Protein AF-A0A538UAZ1-F1 (afdb_monomer)

Radius of gyration: 23.0 Å; Cα contacts (8 Å, |Δi|>4): 97; chains: 1; bounding box: 41×37×75 Å

Foldseek 3Di:
DDDDDDDDDDDDPDPCCVPVVVVVVVVVVVVVVVVCPLVDDDDQCLLQLQLQLLCCVPVVDNLGCPVVPRVVSVVSNVVLVVQVFDFDDCPDPCNVVNVSNVRSCCRPPVRPRDPPD

Sequence (117 aa):
MDSVPHARPGPPPARWLTTLLPAVLLVAFWALMVAGIREKSLTYDEGIHLTGGVAYWTLDDYRINPENGNLPQRVMALPALLSGCRFPATDQPAWYRSNGWVLSDQFLYDLGNDFDA

Structure (mmCIF, N/CA/C/O backbone):
data_AF-A0A538UAZ1-F1
#
_entry.id   AF-A0A538UAZ1-F1
#
loop_
_atom_site.group_PDB
_atom_site.id
_atom_site.type_symbol
_atom_site.label_atom_id
_atom_site.label_alt_id
_atom_site.label_comp_id
_atom_site.label_asym_id
_atom_site.label_entity_id
_atom_site.label_seq_id
_atom_site.pdbx_PDB_ins_code
_atom_site.Cartn_x
_atom_site.Cartn_y
_atom_site.Cartn_z
_atom_site.occupancy
_atom_site.B_iso_or_equiv
_atom_site.auth_seq_id
_atom_site.auth_comp_id
_atom_site.auth_asym_id
_atom_site.auth_atom_id
_atom_site.pdbx_PDB_model_num
ATOM 1 N N . MET A 1 1 ? -6.082 27.109 58.914 1.00 60.09 1 MET A N 1
ATOM 2 C CA . MET A 1 1 ? -5.827 26.580 57.557 1.00 60.09 1 MET A CA 1
ATOM 3 C C . MET A 1 1 ? -6.989 25.662 57.252 1.00 60.09 1 MET A C 1
ATOM 5 O O . MET A 1 1 ? -6.971 24.511 57.669 1.00 60.09 1 MET A O 1
ATOM 9 N N . ASP A 1 2 ? -8.037 26.221 56.657 1.00 61.03 2 ASP A N 1
ATOM 10 C CA . ASP A 1 2 ? -9.263 25.484 56.362 1.00 61.03 2 ASP A CA 1
ATOM 11 C C . ASP A 1 2 ? -9.017 24.552 55.176 1.00 61.03 2 ASP A C 1
ATOM 13 O O . ASP A 1 2 ? -8.386 24.924 54.185 1.00 61.03 2 ASP A O 1
ATOM 17 N N . SER A 1 3 ? -9.460 23.307 55.312 1.00 71.00 3 SER A N 1
ATOM 18 C CA . SER A 1 3 ? -9.328 22.287 54.281 1.00 71.00 3 SER A CA 1
ATOM 19 C C . SER A 1 3 ? -10.280 22.617 53.131 1.00 71.00 3 SER A C 1
ATOM 21 O O . SER A 1 3 ? -11.487 22.754 53.324 1.00 71.00 3 SER A O 1
ATOM 23 N N . VAL A 1 4 ? -9.735 22.769 51.922 1.00 73.94 4 VAL A N 1
ATOM 24 C CA . VAL A 1 4 ? -10.539 22.980 50.713 1.00 73.94 4 VAL A CA 1
ATOM 25 C C . VAL A 1 4 ? -11.366 21.711 50.463 1.00 73.94 4 VAL A C 1
ATOM 27 O O . VAL A 1 4 ? -10.787 20.624 50.390 1.00 73.94 4 VAL A O 1
ATOM 30 N N . PRO A 1 5 ? -12.701 21.798 50.325 1.00 74.75 5 PRO A N 1
ATOM 31 C CA . PRO A 1 5 ? -13.511 20.630 50.023 1.00 74.75 5 PRO A CA 1
ATOM 32 C C . PRO A 1 5 ? -13.175 20.118 48.620 1.00 74.75 5 PRO A C 1
ATOM 34 O O . PRO A 1 5 ? -13.421 20.793 47.621 1.00 74.75 5 PRO A O 1
ATOM 37 N N . HIS A 1 6 ? -12.641 18.902 48.530 1.00 78.75 6 HIS A N 1
ATOM 38 C CA . HIS A 1 6 ? -12.547 18.198 47.258 1.00 78.75 6 HIS A CA 1
ATOM 39 C C . HIS A 1 6 ? -13.919 17.618 46.910 1.00 78.75 6 HIS A C 1
ATOM 41 O O . HIS A 1 6 ? -14.465 16.790 47.646 1.00 78.75 6 HIS A O 1
ATOM 47 N N . ALA A 1 7 ? -14.487 18.060 45.788 1.00 81.69 7 ALA A N 1
ATOM 48 C CA . ALA A 1 7 ? -15.695 17.462 45.241 1.00 81.69 7 ALA A CA 1
ATOM 49 C C . ALA A 1 7 ? -15.448 15.971 44.969 1.00 81.69 7 ALA A C 1
ATOM 51 O O . ALA A 1 7 ? -14.439 15.594 44.368 1.00 81.69 7 ALA A O 1
ATOM 52 N N . ARG A 1 8 ? -16.367 15.113 45.424 1.00 79.25 8 ARG A N 1
ATOM 53 C CA . ARG A 1 8 ? -16.300 13.680 45.122 1.00 79.25 8 ARG A CA 1
ATOM 54 C C . ARG A 1 8 ? -16.544 13.485 43.623 1.00 79.25 8 ARG A C 1
ATOM 56 O O . ARG A 1 8 ? -17.469 14.108 43.097 1.00 79.25 8 ARG A O 1
ATOM 63 N N . PRO A 1 9 ? -15.761 12.637 42.935 1.00 80.19 9 PRO A N 1
ATOM 64 C CA . PRO A 1 9 ? -16.046 12.309 41.547 1.00 80.19 9 PRO A CA 1
ATOM 65 C C . PRO A 1 9 ? -17.458 11.719 41.438 1.00 80.19 9 PRO A C 1
ATOM 67 O O . PRO A 1 9 ? -17.889 10.948 42.301 1.00 80.19 9 PRO A O 1
ATOM 70 N N . GLY A 1 10 ? -18.188 12.122 40.395 1.00 82.38 10 GLY A N 1
ATOM 71 C CA . GLY A 1 10 ? -19.503 11.566 40.088 1.00 82.38 10 GLY A CA 1
ATOM 72 C C . GLY A 1 10 ? -19.431 10.059 39.799 1.00 82.38 10 GLY A C 1
ATOM 73 O O . GLY A 1 10 ? -18.343 9.526 39.559 1.00 82.38 10 GLY A O 1
ATOM 74 N N . PRO A 1 11 ? -20.573 9.351 39.824 1.00 80.31 11 PRO A N 1
ATOM 75 C CA . PRO A 1 11 ? -20.603 7.933 39.491 1.00 80.31 11 PRO A CA 1
ATOM 76 C C . PRO A 1 11 ? -20.061 7.711 38.069 1.00 80.31 11 PRO A C 1
ATOM 78 O O . PRO A 1 11 ? -20.323 8.530 37.182 1.00 80.31 11 PRO A O 1
ATOM 81 N N . PRO A 1 12 ? -19.309 6.621 37.830 1.00 76.81 12 PRO A N 1
ATOM 82 C CA . PRO A 1 12 ? -18.800 6.329 36.501 1.00 76.81 12 PRO A CA 1
ATOM 83 C C . PRO A 1 12 ? -19.970 6.152 35.521 1.00 76.81 12 PRO A C 1
ATOM 85 O O . PRO A 1 12 ? -21.019 5.622 35.908 1.00 76.81 12 PRO A O 1
ATOM 88 N N . PRO A 1 13 ? -19.815 6.574 34.253 1.00 76.44 13 PRO A N 1
ATOM 89 C CA . PRO A 1 13 ? -20.829 6.344 33.235 1.00 76.44 13 PRO A CA 1
ATOM 90 C C . PRO A 1 13 ? -21.152 4.850 33.123 1.00 76.44 13 PRO A C 1
ATOM 92 O O . PRO A 1 13 ? -20.312 3.985 33.389 1.00 76.44 13 PRO A O 1
ATOM 95 N N .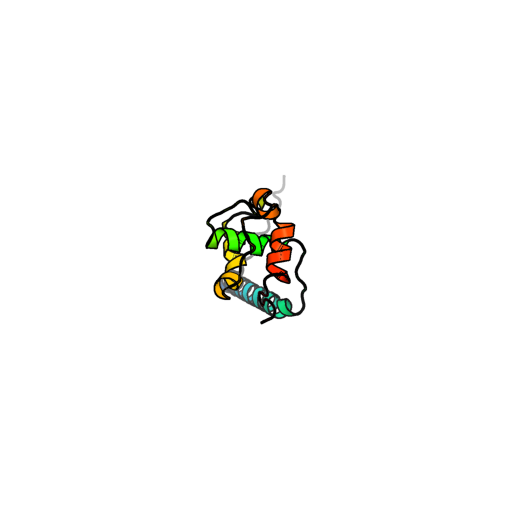 ALA A 1 14 ? -22.386 4.539 32.727 1.00 81.69 14 ALA A N 1
ATOM 96 C CA . ALA A 1 14 ? -22.820 3.159 32.573 1.00 81.69 14 ALA A CA 1
ATOM 97 C C . ALA A 1 14 ? -21.882 2.406 31.611 1.00 81.69 14 ALA A C 1
ATOM 99 O O . ALA A 1 14 ? -21.547 2.914 30.543 1.00 81.69 14 ALA A O 1
ATOM 100 N N . ARG A 1 15 ? -21.482 1.178 31.971 1.00 77.69 15 ARG A N 1
ATOM 101 C CA . ARG A 1 15 ? -20.491 0.378 31.219 1.00 77.69 15 ARG A CA 1
ATOM 102 C C . ARG A 1 15 ? -20.800 0.232 29.725 1.00 77.69 15 ARG A C 1
ATOM 104 O O . ARG A 1 15 ? -19.872 0.140 28.929 1.00 77.69 15 ARG A O 1
ATOM 111 N N . TRP A 1 16 ? -22.077 0.211 29.347 1.00 75.06 16 TRP A N 1
ATOM 112 C CA . TRP A 1 16 ? -22.500 0.134 27.947 1.00 75.06 16 TRP A CA 1
ATOM 113 C C . TRP A 1 16 ? -22.191 1.427 27.178 1.00 75.06 16 TRP A C 1
ATOM 115 O O . TRP A 1 16 ? -21.824 1.369 26.011 1.00 75.06 16 TRP A O 1
ATOM 125 N N . LEU A 1 17 ? -22.244 2.586 27.840 1.00 80.81 17 LEU A N 1
ATOM 126 C CA . LEU A 1 17 ? -21.877 3.876 27.259 1.00 80.81 17 LEU A CA 1
ATOM 127 C C . LEU A 1 17 ? -20.360 3.976 27.030 1.00 80.81 17 LEU A C 1
ATOM 129 O O . LEU A 1 17 ? -19.919 4.649 26.110 1.00 80.81 17 LEU A O 1
ATOM 133 N N . THR A 1 18 ? -19.549 3.275 27.826 1.00 85.25 18 THR A N 1
ATOM 134 C CA . THR A 1 18 ? -18.085 3.246 27.659 1.00 85.25 18 THR A CA 1
ATOM 135 C C . THR A 1 18 ? -17.583 2.188 26.676 1.00 85.25 18 THR A C 1
ATOM 137 O O . THR A 1 18 ? -16.404 2.200 26.342 1.00 85.25 18 THR A O 1
ATOM 140 N N . THR A 1 19 ? -18.435 1.265 26.219 1.00 87.94 19 THR A N 1
ATOM 141 C CA . THR A 1 19 ? -18.027 0.167 25.319 1.00 87.94 19 THR A CA 1
ATOM 142 C C . THR A 1 19 ? -18.807 0.151 24.010 1.00 87.94 19 THR A C 1
ATOM 144 O O . THR A 1 19 ? -18.201 0.150 22.942 1.00 87.94 19 THR A O 1
ATOM 147 N N . LEU A 1 20 ? -20.140 0.195 24.066 1.00 93.94 20 LEU A N 1
ATOM 148 C CA . LEU A 1 20 ? -20.983 0.131 22.873 1.00 93.94 20 LEU A CA 1
ATOM 149 C C . LEU A 1 20 ? -20.921 1.426 22.074 1.00 93.94 20 LEU A C 1
ATOM 151 O O . LEU A 1 20 ? -20.846 1.375 20.852 1.00 93.94 20 LEU A O 1
ATOM 155 N N . LEU A 1 21 ? -20.917 2.580 22.743 1.00 94.38 21 LEU A N 1
ATOM 156 C CA . LEU A 1 21 ? -20.891 3.862 22.041 1.00 94.38 21 LEU A CA 1
ATOM 157 C C . LEU A 1 21 ? -19.602 4.043 21.211 1.00 94.38 21 LEU A C 1
ATOM 159 O O . LEU A 1 21 ? -19.738 4.309 20.019 1.00 94.38 21 LEU A O 1
ATOM 163 N N . PRO A 1 22 ? -18.374 3.833 21.739 1.00 95.88 22 PRO 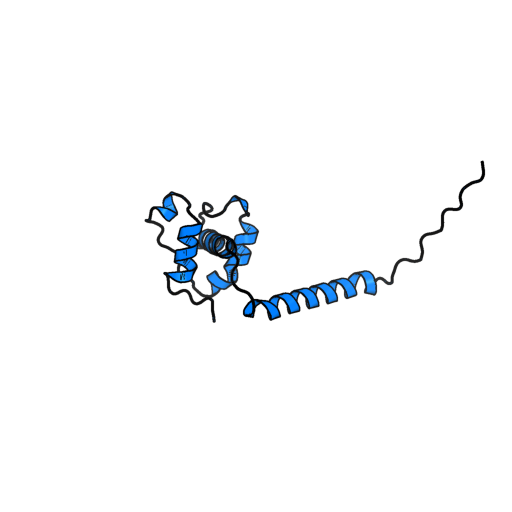A N 1
ATOM 164 C CA . PRO A 1 22 ? -17.170 3.862 20.907 1.00 95.88 22 PRO A CA 1
ATOM 165 C C . PRO A 1 22 ? -17.198 2.845 19.764 1.00 95.88 22 PRO A C 1
ATOM 167 O O . PRO A 1 22 ? -16.796 3.178 18.655 1.00 95.88 22 PRO A O 1
ATOM 170 N N . ALA A 1 23 ? -17.709 1.630 19.998 1.00 95.88 23 ALA A N 1
ATOM 171 C CA . ALA A 1 23 ? -17.820 0.618 18.950 1.00 95.88 23 ALA A CA 1
ATOM 172 C C . ALA A 1 23 ? -18.743 1.077 17.808 1.00 95.88 23 ALA A C 1
ATOM 174 O O . ALA A 1 23 ? -18.371 0.986 16.641 1.00 95.88 23 ALA A O 1
ATOM 175 N N . VAL A 1 24 ? -19.912 1.636 18.137 1.00 96.81 24 VAL A N 1
ATOM 176 C CA . VAL A 1 24 ? -20.842 2.206 17.151 1.00 96.81 24 VAL A CA 1
ATOM 177 C C . VAL A 1 24 ? -20.199 3.372 16.404 1.00 96.81 24 VAL A C 1
ATOM 179 O O . VAL A 1 24 ? -20.307 3.440 15.183 1.00 96.81 24 VAL A O 1
ATOM 182 N N . LEU A 1 25 ? -19.495 4.263 17.107 1.00 97.00 25 LEU A N 1
ATOM 183 C CA . LEU A 1 25 ? -18.799 5.390 16.483 1.00 97.00 25 LEU A CA 1
ATOM 184 C C . LEU A 1 25 ? -17.692 4.928 15.528 1.00 97.00 25 LEU A C 1
ATOM 186 O O . LEU A 1 25 ? -17.568 5.490 14.445 1.00 97.00 25 LEU A O 1
ATOM 190 N N . LEU A 1 26 ? -16.925 3.894 15.883 1.00 97.69 26 LEU A N 1
ATOM 191 C CA . LEU A 1 26 ? -15.888 3.326 15.016 1.00 97.69 26 LEU A CA 1
ATOM 192 C C . LEU A 1 26 ? -16.484 2.668 13.767 1.00 97.69 26 LEU A C 1
ATOM 194 O O . LEU A 1 26 ? -15.961 2.862 12.673 1.00 97.69 26 LEU A O 1
ATOM 198 N N . VAL A 1 27 ? -17.597 1.942 13.908 1.00 97.94 27 VAL A N 1
ATOM 199 C CA . VAL A 1 27 ? -18.315 1.359 12.764 1.00 97.94 27 VAL A CA 1
ATOM 200 C C . VAL A 1 27 ? -18.873 2.455 11.857 1.00 97.94 27 VAL A C 1
ATOM 202 O O . VAL A 1 27 ? -18.708 2.380 10.642 1.00 97.94 27 VAL A O 1
ATOM 205 N N . ALA A 1 28 ? -19.488 3.493 12.429 1.00 97.94 28 ALA A N 1
ATOM 206 C CA . ALA A 1 28 ? -20.004 4.626 11.667 1.00 97.94 28 ALA A CA 1
ATOM 207 C C . ALA A 1 28 ? -18.880 5.382 10.940 1.00 97.94 28 ALA A C 1
ATOM 209 O O . ALA A 1 28 ? -19.013 5.687 9.758 1.00 97.94 28 ALA A O 1
ATOM 210 N N . PHE A 1 29 ? -17.754 5.634 11.615 1.00 97.00 29 PHE A N 1
ATOM 211 C CA . PHE A 1 29 ? -16.568 6.249 11.019 1.00 97.00 29 PHE A CA 1
ATOM 212 C C . PHE A 1 29 ? -16.028 5.419 9.851 1.00 97.00 29 PHE A C 1
ATOM 214 O O . PHE A 1 29 ? -15.796 5.956 8.770 1.00 97.00 29 PHE A O 1
ATOM 221 N N . TRP A 1 30 ? -15.877 4.106 10.041 1.00 96.19 30 TRP A N 1
ATOM 222 C CA . TRP A 1 30 ? -15.413 3.206 8.990 1.00 96.19 30 TRP A CA 1
ATOM 223 C C . TRP A 1 30 ? -16.369 3.190 7.789 1.00 96.19 30 TRP A C 1
ATOM 225 O O . TRP A 1 30 ? -15.922 3.329 6.653 1.00 96.19 30 TRP A O 1
ATOM 235 N N . ALA A 1 31 ? -17.682 3.112 8.029 1.00 96.44 31 ALA A N 1
ATOM 236 C CA . ALA A 1 31 ? -18.688 3.151 6.969 1.00 96.44 31 ALA A CA 1
ATOM 237 C C . ALA A 1 31 ? -18.645 4.468 6.174 1.00 96.44 31 ALA A C 1
ATOM 239 O O . ALA A 1 31 ? -18.706 4.443 4.947 1.00 96.44 31 ALA A O 1
ATOM 240 N N . LEU A 1 32 ? -18.488 5.608 6.857 1.00 95.69 32 LEU A N 1
ATOM 241 C CA . LEU A 1 32 ? -18.338 6.917 6.213 1.00 95.69 32 LEU A CA 1
ATOM 242 C C . LEU A 1 32 ? -17.048 7.011 5.390 1.00 95.69 32 LEU A C 1
ATOM 244 O O . LEU A 1 32 ? -17.078 7.547 4.283 1.00 95.69 32 LEU A O 1
ATOM 248 N N . MET A 1 33 ? -15.930 6.476 5.895 1.00 93.25 33 MET A N 1
ATOM 249 C CA . MET A 1 33 ? -14.686 6.421 5.124 1.00 93.25 33 MET A CA 1
ATOM 250 C C . MET A 1 33 ? -14.874 5.624 3.835 1.00 93.25 33 MET A C 1
ATOM 252 O O . MET A 1 33 ? -14.594 6.160 2.768 1.00 93.25 33 MET A O 1
ATOM 256 N N . VAL A 1 34 ? -15.394 4.393 3.924 1.00 90.88 34 VAL A N 1
ATOM 257 C CA . VAL A 1 34 ? -15.600 3.508 2.764 1.00 90.88 34 VAL A CA 1
ATOM 258 C C . VAL A 1 34 ? -16.556 4.131 1.749 1.00 90.88 34 VAL A C 1
ATOM 260 O O . VAL A 1 34 ? -16.258 4.136 0.556 1.00 90.88 34 VAL A O 1
ATOM 263 N N . ALA A 1 35 ? -17.671 4.707 2.208 1.00 92.38 35 ALA A N 1
ATOM 264 C CA . ALA A 1 35 ? -18.635 5.368 1.331 1.00 92.38 35 ALA A CA 1
ATOM 265 C C . ALA A 1 35 ? -18.005 6.531 0.546 1.00 92.38 35 ALA A C 1
ATOM 267 O O . ALA A 1 35 ? -18.317 6.728 -0.624 1.00 92.38 35 ALA A O 1
ATOM 268 N N . GLY A 1 36 ? -17.084 7.269 1.170 1.00 91.31 36 GLY A N 1
ATOM 269 C CA . GLY A 1 36 ? -16.436 8.420 0.557 1.00 91.31 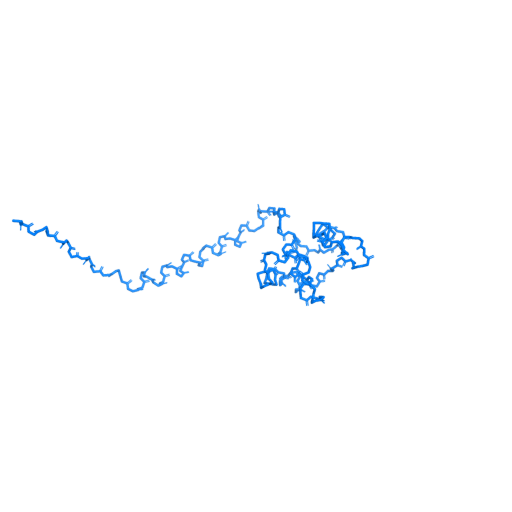36 GLY A CA 1
ATOM 270 C C . GLY A 1 36 ? -15.201 8.115 -0.296 1.00 91.31 36 GLY A C 1
ATOM 271 O O . GLY A 1 36 ? -14.603 9.077 -0.770 1.00 91.31 36 GLY A O 1
ATOM 272 N N . ILE A 1 37 ? -14.756 6.858 -0.452 1.00 88.00 37 ILE A N 1
ATOM 273 C CA . ILE A 1 37 ? -13.554 6.531 -1.255 1.00 88.00 37 ILE A CA 1
ATOM 274 C C . ILE A 1 37 ? -13.773 6.873 -2.734 1.00 88.00 37 ILE A C 1
ATOM 276 O O . ILE A 1 37 ? -12.899 7.465 -3.353 1.00 88.00 37 ILE A O 1
ATOM 280 N N . ARG A 1 38 ? -14.965 6.589 -3.277 1.00 84.88 38 ARG A N 1
ATOM 281 C CA . ARG A 1 38 ? -15.297 6.818 -4.700 1.00 84.88 38 ARG A CA 1
ATOM 282 C C . ARG A 1 38 ? -15.325 8.291 -5.116 1.00 84.88 38 ARG A C 1
ATOM 284 O O . ARG A 1 38 ? -15.341 8.591 -6.302 1.00 84.88 38 ARG A O 1
ATOM 291 N N . GLU A 1 39 ? -15.365 9.201 -4.148 1.00 90.50 39 GLU A N 1
ATOM 292 C CA . GLU A 1 39 ? -15.408 10.650 -4.371 1.00 90.50 39 GLU A CA 1
AT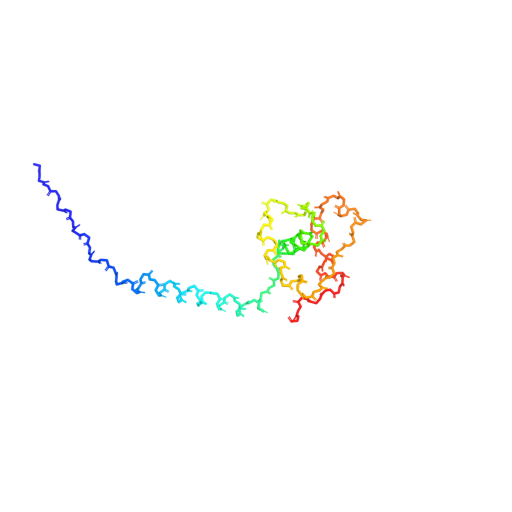OM 293 C C . GLU A 1 39 ? -14.043 11.317 -4.141 1.00 90.50 39 GLU A C 1
ATOM 295 O O . GLU A 1 39 ? -13.940 12.544 -4.176 1.00 90.50 39 GLU A O 1
ATOM 300 N N . LYS A 1 40 ? -12.993 10.532 -3.867 1.00 88.00 40 LYS A N 1
ATOM 301 C CA . LYS A 1 40 ? -11.641 11.034 -3.617 1.00 88.00 40 LYS A CA 1
ATOM 302 C C . LYS A 1 40 ? -10.699 10.623 -4.735 1.00 88.00 40 LYS A C 1
ATOM 304 O O . LYS A 1 40 ? -10.803 9.538 -5.293 1.00 88.00 40 LYS A O 1
ATOM 309 N N . SER A 1 41 ? -9.762 11.512 -5.030 1.00 89.38 41 SER A N 1
ATOM 310 C CA . SER A 1 41 ? -8.600 11.201 -5.855 1.00 89.38 41 SER A CA 1
ATOM 311 C C . SER A 1 41 ? -7.462 10.677 -4.990 1.00 89.38 41 SER A C 1
ATOM 313 O O . SER A 1 41 ? -7.386 11.003 -3.803 1.00 89.38 41 SER A O 1
ATOM 315 N N . LEU A 1 42 ? -6.573 9.921 -5.627 1.00 89.62 42 LEU A N 1
ATOM 316 C CA . LEU A 1 42 ? -5.336 9.444 -5.030 1.00 89.62 42 LEU A CA 1
ATOM 317 C C . LEU A 1 42 ? -4.494 10.624 -4.507 1.00 89.62 42 LEU A C 1
ATOM 319 O O . LEU A 1 42 ? -4.312 11.621 -5.218 1.00 89.62 42 LEU A O 1
ATOM 323 N N . THR A 1 43 ? -3.952 10.519 -3.295 1.00 91.88 43 THR A N 1
ATOM 324 C CA . THR A 1 43 ? -2.903 11.431 -2.824 1.00 91.88 43 THR A CA 1
ATOM 325 C C . THR A 1 43 ? -1.550 11.046 -3.418 1.00 91.88 43 THR A C 1
ATOM 327 O O . THR A 1 43 ? -1.336 9.941 -3.910 1.00 91.88 43 THR A O 1
ATOM 330 N N . TYR A 1 44 ? -0.601 11.980 -3.406 1.00 91.44 44 TYR A N 1
ATOM 331 C CA . TYR A 1 44 ? 0.676 11.784 -4.097 1.00 91.44 44 TYR A CA 1
ATOM 332 C C . TYR A 1 44 ? 1.488 10.586 -3.560 1.00 91.44 44 TYR A C 1
ATOM 334 O O . TYR A 1 44 ? 2.144 9.887 -4.324 1.00 91.44 44 TYR A O 1
ATOM 342 N N . ASP A 1 45 ? 1.436 10.335 -2.253 1.00 94.00 45 ASP A N 1
ATOM 343 C CA . ASP A 1 45 ? 2.162 9.283 -1.533 1.00 94.00 45 ASP A CA 1
ATOM 344 C C . ASP A 1 45 ? 1.468 7.909 -1.531 1.00 94.00 45 ASP A C 1
ATOM 346 O O . ASP A 1 45 ? 2.145 6.883 -1.412 1.00 94.00 45 ASP A O 1
ATOM 350 N N . GLU A 1 46 ? 0.146 7.856 -1.720 1.00 94.62 46 GLU A N 1
ATOM 351 C CA . GLU A 1 46 ? -0.635 6.608 -1.724 1.00 94.62 46 GLU A CA 1
ATOM 352 C C . GLU A 1 46 ? -0.109 5.590 -2.743 1.00 94.62 46 GLU A C 1
ATOM 354 O O . GLU A 1 46 ? 0.030 4.405 -2.427 1.00 94.62 46 GLU A O 1
ATOM 359 N N . GLY A 1 47 ? 0.262 6.051 -3.939 1.00 95.19 47 GLY A N 1
ATOM 360 C CA . GLY A 1 47 ? 0.805 5.185 -4.982 1.00 95.19 47 GLY A CA 1
ATOM 361 C C . GLY A 1 47 ? 2.100 4.479 -4.566 1.00 95.19 47 GLY A C 1
ATOM 362 O O . GLY A 1 47 ? 2.277 3.283 -4.819 1.00 95.19 47 GLY A O 1
ATOM 363 N N . ILE A 1 48 ? 2.991 5.178 -3.857 1.00 96.88 48 ILE A N 1
ATOM 364 C CA . ILE A 1 48 ? 4.236 4.583 -3.361 1.00 96.88 48 ILE A CA 1
ATOM 365 C C . ILE A 1 48 ? 3.964 3.556 -2.270 1.00 96.88 48 ILE A C 1
ATOM 367 O O . ILE A 1 48 ? 4.577 2.489 -2.291 1.00 96.88 48 ILE A O 1
ATOM 371 N N . HIS A 1 49 ? 3.071 3.856 -1.325 1.00 97.12 49 HIS A N 1
ATOM 372 C CA . HIS A 1 49 ? 2.711 2.908 -0.271 1.00 97.12 49 HIS A CA 1
ATOM 373 C C . HIS A 1 49 ? 2.143 1.611 -0.847 1.00 97.12 49 HIS A C 1
ATOM 375 O O . HIS A 1 49 ? 2.510 0.516 -0.413 1.00 97.12 49 HIS A O 1
ATOM 381 N N . LEU A 1 50 ? 1.276 1.749 -1.851 1.00 96.62 50 LEU A N 1
ATOM 382 C CA . LEU A 1 50 ? 0.680 0.640 -2.578 1.00 96.62 50 LEU A CA 1
ATOM 383 C C . LEU A 1 50 ? 1.744 -0.174 -3.328 1.00 96.62 50 LEU A C 1
ATOM 385 O O . LEU A 1 50 ? 1.862 -1.382 -3.123 1.00 96.62 50 LEU A O 1
ATOM 389 N N . THR A 1 51 ? 2.566 0.494 -4.140 1.00 97.25 51 THR A N 1
ATOM 390 C CA . THR A 1 51 ? 3.610 -0.141 -4.961 1.00 97.25 51 THR A CA 1
ATOM 391 C C . THR A 1 51 ? 4.667 -0.828 -4.096 1.00 97.25 51 THR A C 1
ATOM 393 O O . THR A 1 51 ? 5.046 -1.969 -4.362 1.00 97.25 51 THR A O 1
ATOM 396 N N . GLY A 1 52 ? 5.116 -0.171 -3.022 1.00 98.12 52 GLY A N 1
ATOM 397 C CA . GLY A 1 52 ? 6.037 -0.746 -2.045 1.00 98.12 52 GLY A CA 1
ATOM 398 C C . GLY A 1 52 ? 5.451 -1.993 -1.393 1.00 98.12 52 GLY A C 1
ATOM 399 O O . GLY A 1 52 ? 6.086 -3.042 -1.392 1.00 98.12 52 GLY A O 1
ATOM 400 N N . GLY A 1 53 ? 4.198 -1.930 -0.939 1.00 98.12 53 GLY A N 1
ATOM 401 C CA . GLY A 1 53 ? 3.509 -3.086 -0.370 1.00 98.12 53 GLY A CA 1
ATOM 402 C C . GLY A 1 53 ? 3.403 -4.280 -1.326 1.00 98.12 53 GLY A C 1
ATOM 403 O O . GLY A 1 53 ? 3.620 -5.416 -0.899 1.00 98.12 53 GLY A O 1
ATOM 404 N N . VAL A 1 54 ? 3.133 -4.048 -2.618 1.00 98.00 54 VAL A N 1
ATOM 405 C CA . VAL A 1 54 ? 3.121 -5.117 -3.634 1.00 98.00 54 VAL A CA 1
ATOM 406 C C . VAL A 1 54 ? 4.515 -5.722 -3.804 1.00 98.00 54 VAL A C 1
ATOM 408 O O . VAL A 1 54 ? 4.639 -6.949 -3.804 1.00 98.00 54 VAL A O 1
ATOM 411 N N . ALA A 1 55 ? 5.571 -4.904 -3.875 1.00 98.19 55 ALA A N 1
ATOM 412 C CA . ALA A 1 55 ? 6.950 -5.395 -3.938 1.00 98.19 55 ALA A CA 1
ATOM 413 C C . ALA A 1 55 ? 7.308 -6.242 -2.705 1.00 98.19 55 ALA A C 1
ATOM 415 O O . ALA A 1 55 ? 7.908 -7.309 -2.833 1.00 98.19 55 ALA A O 1
ATOM 416 N N . TYR A 1 56 ? 6.866 -5.822 -1.515 1.00 98.19 56 TYR A N 1
ATOM 417 C CA . TYR A 1 56 ? 7.133 -6.540 -0.269 1.00 98.19 56 TYR A CA 1
ATOM 418 C C . TYR A 1 56 ? 6.482 -7.923 -0.260 1.00 98.19 56 TYR A C 1
ATOM 420 O O . TYR A 1 56 ? 7.045 -8.845 0.326 1.00 98.19 56 TYR A O 1
ATOM 428 N N . TRP A 1 57 ? 5.296 -8.067 -0.857 1.00 98.00 57 TRP A N 1
ATOM 429 C CA . TRP A 1 57 ? 4.598 -9.350 -0.958 1.00 98.00 57 TRP A CA 1
ATOM 430 C C . TRP A 1 57 ? 5.152 -10.255 -2.053 1.00 98.00 57 TRP A C 1
ATOM 432 O O . TRP A 1 57 ? 5.259 -11.460 -1.845 1.00 98.00 57 TRP A O 1
ATOM 442 N N . THR A 1 58 ? 5.449 -9.690 -3.223 1.00 97.56 58 THR A N 1
ATOM 443 C CA . THR A 1 58 ? 5.708 -10.468 -4.446 1.00 97.56 58 THR A CA 1
ATOM 444 C C . THR A 1 58 ? 7.187 -10.728 -4.701 1.00 97.56 58 THR A C 1
ATOM 446 O O . THR A 1 58 ? 7.527 -11.759 -5.277 1.00 97.56 58 THR A O 1
ATOM 449 N N . LEU A 1 59 ? 8.062 -9.820 -4.265 1.00 97.56 59 LEU A N 1
ATOM 450 C CA . LEU A 1 59 ? 9.501 -9.865 -4.532 1.00 97.56 59 LEU A CA 1
ATOM 451 C C . LEU A 1 59 ? 10.340 -10.061 -3.266 1.00 97.56 59 LEU A C 1
ATOM 453 O O . LEU A 1 59 ? 11.546 -10.256 -3.376 1.00 97.56 59 LEU A O 1
ATOM 457 N N . ASP A 1 60 ? 9.717 -9.984 -2.083 1.00 97.44 60 ASP A N 1
ATOM 458 C CA . ASP A 1 60 ? 10.401 -9.968 -0.780 1.00 97.44 60 ASP A CA 1
ATOM 459 C C . ASP A 1 60 ? 11.513 -8.896 -0.705 1.00 97.44 60 ASP A C 1
ATOM 461 O O . ASP A 1 60 ? 12.535 -9.062 -0.042 1.00 97.44 60 ASP A O 1
ATOM 465 N N . ASP A 1 61 ? 11.314 -7.774 -1.407 1.00 97.69 61 ASP A N 1
ATOM 466 C CA . ASP A 1 61 ? 12.285 -6.685 -1.517 1.00 97.69 61 ASP A CA 1
ATOM 467 C C . ASP A 1 61 ? 11.735 -5.393 -0.906 1.00 97.69 61 ASP A C 1
ATOM 469 O O . ASP A 1 61 ? 10.712 -4.866 -1.341 1.00 97.69 61 ASP A O 1
ATOM 473 N N . TYR A 1 62 ? 12.437 -4.869 0.099 1.00 97.19 62 TYR A N 1
ATOM 474 C CA . TYR A 1 62 ? 11.966 -3.784 0.965 1.00 97.19 62 TYR A CA 1
ATOM 475 C C . TYR A 1 62 ? 12.475 -2.391 0.570 1.00 97.19 62 TYR A C 1
ATOM 477 O O . TYR A 1 62 ? 12.383 -1.452 1.358 1.00 97.19 62 TYR A O 1
ATOM 485 N N . ARG A 1 63 ? 13.054 -2.236 -0.627 1.00 96.56 63 ARG A N 1
ATOM 486 C CA . ARG A 1 63 ? 13.761 -1.000 -1.010 1.00 96.56 63 ARG A CA 1
ATOM 487 C C . ARG A 1 63 ? 12.860 0.200 -1.298 1.00 96.56 63 ARG A C 1
ATOM 489 O O . ARG A 1 63 ? 13.336 1.331 -1.261 1.00 96.56 63 ARG A O 1
ATOM 496 N N . ILE A 1 64 ? 11.597 -0.035 -1.647 1.00 97.31 64 ILE A N 1
ATOM 497 C CA . ILE A 1 64 ? 10.643 1.030 -1.967 1.00 97.31 64 ILE A CA 1
ATOM 498 C C . ILE A 1 64 ? 10.022 1.502 -0.658 1.00 97.31 64 ILE A C 1
ATOM 500 O O . ILE A 1 64 ? 9.352 0.713 -0.004 1.00 97.31 64 ILE A O 1
ATOM 504 N N . ASN A 1 65 ? 10.228 2.769 -0.297 1.00 96.25 65 ASN A N 1
ATOM 505 C CA . ASN A 1 65 ? 9.588 3.427 0.849 1.00 96.25 65 ASN A CA 1
ATOM 506 C C . ASN A 1 65 ? 9.749 2.722 2.222 1.00 96.25 65 ASN A C 1
ATOM 508 O O . ASN A 1 65 ? 8.763 2.556 2.951 1.00 96.25 65 ASN A O 1
ATOM 512 N N . PRO A 1 66 ? 10.959 2.253 2.591 1.00 96.00 66 PRO A N 1
ATOM 513 C CA . PRO A 1 66 ? 11.184 1.516 3.837 1.00 96.00 66 PRO A CA 1
ATOM 514 C C . PRO A 1 66 ? 10.850 2.321 5.104 1.00 96.00 66 PRO A C 1
ATOM 516 O O . PRO A 1 66 ? 10.495 1.738 6.130 1.00 96.00 66 PRO A O 1
ATOM 519 N N . GLU A 1 67 ? 10.937 3.651 5.050 1.00 95.81 67 GLU A N 1
ATOM 520 C CA . GLU A 1 67 ? 10.694 4.570 6.164 1.00 95.81 67 GLU A CA 1
ATOM 521 C C . GLU A 1 67 ? 9.261 4.512 6.709 1.00 95.81 67 GLU A C 1
ATOM 523 O O . GLU A 1 67 ? 9.036 4.807 7.881 1.00 95.81 67 GLU A O 1
ATOM 528 N N . ASN A 1 68 ? 8.303 4.078 5.887 1.00 94.88 68 ASN A N 1
ATOM 529 C CA . ASN A 1 68 ? 6.892 3.983 6.253 1.00 94.88 68 ASN A CA 1
ATOM 530 C C . ASN A 1 68 ? 6.493 2.603 6.801 1.00 94.88 68 ASN A C 1
ATOM 532 O O . ASN A 1 68 ? 5.338 2.377 7.160 1.00 94.88 68 ASN A O 1
ATOM 536 N N . GLY A 1 69 ? 7.457 1.685 6.922 1.00 95.75 69 GLY A N 1
ATOM 537 C CA . GLY A 1 69 ? 7.285 0.390 7.571 1.00 95.75 69 GLY A CA 1
ATOM 538 C C . GLY A 1 69 ? 6.677 -0.695 6.678 1.00 95.75 69 GLY A C 1
ATOM 539 O O . GLY A 1 69 ? 5.887 -0.445 5.769 1.00 95.75 69 GLY A O 1
ATOM 540 N N . ASN A 1 70 ? 7.041 -1.944 6.973 1.00 96.88 70 ASN A N 1
ATOM 541 C CA . ASN A 1 70 ? 6.662 -3.119 6.184 1.00 96.88 70 ASN A CA 1
ATOM 542 C C . ASN A 1 70 ? 5.177 -3.494 6.353 1.00 96.88 70 ASN A C 1
ATOM 544 O O . ASN A 1 70 ? 4.426 -3.569 5.382 1.00 96.88 70 ASN A O 1
ATOM 548 N N . LEU A 1 71 ? 4.736 -3.684 7.602 1.00 97.38 71 LEU A N 1
ATOM 549 C CA . LEU A 1 71 ? 3.373 -4.117 7.916 1.00 97.38 71 LEU A CA 1
ATOM 550 C C . LEU A 1 71 ? 2.272 -3.219 7.313 1.00 97.38 71 LEU A C 1
ATOM 552 O O . LEU A 1 71 ? 1.393 -3.772 6.653 1.00 97.38 71 LEU A O 1
ATOM 556 N N . PRO A 1 72 ? 2.275 -1.881 7.496 1.00 96.94 72 PRO A N 1
ATOM 557 C CA . PRO A 1 72 ? 1.196 -1.045 6.970 1.00 96.94 72 PRO A CA 1
ATOM 558 C C . PRO A 1 72 ? 1.124 -1.098 5.441 1.00 96.94 72 PRO A C 1
ATOM 560 O O . PRO A 1 72 ? 0.035 -1.242 4.894 1.00 96.94 72 PRO A O 1
ATOM 563 N N . GLN A 1 73 ? 2.264 -1.078 4.746 1.00 97.88 73 GLN A N 1
ATOM 564 C CA . GLN A 1 73 ? 2.305 -1.152 3.281 1.00 97.88 73 GLN A CA 1
ATOM 565 C C . GLN A 1 73 ? 1.829 -2.509 2.762 1.00 97.88 73 GLN A C 1
ATOM 567 O O . GLN A 1 73 ? 1.026 -2.563 1.835 1.00 97.88 73 GLN A O 1
ATOM 572 N N . ARG A 1 74 ? 2.217 -3.611 3.415 1.00 97.62 74 ARG A N 1
ATOM 573 C CA . ARG A 1 74 ? 1.677 -4.938 3.093 1.00 97.62 74 ARG A CA 1
ATOM 574 C C . ARG A 1 74 ? 0.162 -4.999 3.248 1.00 97.62 74 ARG A C 1
ATOM 576 O O . ARG A 1 74 ? -0.499 -5.568 2.388 1.00 97.62 74 ARG A O 1
ATOM 583 N N . VAL A 1 75 ? -0.391 -4.425 4.315 1.00 97.50 75 VAL A N 1
ATOM 584 C CA . VAL A 1 75 ? -1.847 -4.390 4.521 1.00 97.50 75 VAL A CA 1
ATOM 585 C C . VAL A 1 75 ? -2.530 -3.542 3.445 1.00 97.50 75 VAL A C 1
ATOM 587 O O . VAL A 1 75 ? -3.504 -4.001 2.854 1.00 97.50 75 VAL A O 1
ATOM 590 N N . MET A 1 76 ? -1.998 -2.352 3.147 1.00 93.94 76 MET A N 1
ATOM 591 C CA . MET A 1 76 ? -2.541 -1.457 2.117 1.00 93.94 76 MET A CA 1
ATOM 592 C C . MET A 1 76 ? -2.510 -2.075 0.713 1.00 93.94 76 MET A C 1
ATOM 594 O O . MET A 1 76 ? -3.407 -1.818 -0.082 1.00 93.94 76 MET A O 1
ATOM 598 N N . ALA A 1 77 ? -1.529 -2.932 0.418 1.00 96.50 77 ALA A N 1
ATOM 599 C CA . ALA A 1 77 ? -1.398 -3.583 -0.882 1.00 96.50 77 ALA A CA 1
ATOM 600 C C . ALA A 1 77 ? -2.274 -4.827 -1.090 1.00 96.50 77 ALA A C 1
ATOM 602 O O . ALA A 1 77 ? -2.333 -5.331 -2.211 1.00 96.50 77 ALA A O 1
ATOM 603 N N . LEU A 1 78 ? -2.964 -5.332 -0.059 1.00 96.56 78 LEU A N 1
ATOM 604 C CA . LEU A 1 78 ? -3.774 -6.550 -0.183 1.00 96.56 78 LEU A CA 1
ATOM 605 C C . LEU A 1 78 ? -4.839 -6.475 -1.291 1.00 96.56 78 LEU A C 1
ATOM 607 O O . LEU A 1 78 ? -4.921 -7.434 -2.055 1.00 96.56 78 LEU A O 1
ATOM 611 N N . PRO A 1 79 ? -5.629 -5.391 -1.444 1.00 92.00 79 PRO A N 1
ATOM 612 C CA . PRO A 1 79 ? -6.630 -5.324 -2.509 1.00 92.00 79 PRO A CA 1
ATOM 613 C C . PRO A 1 79 ? -6.013 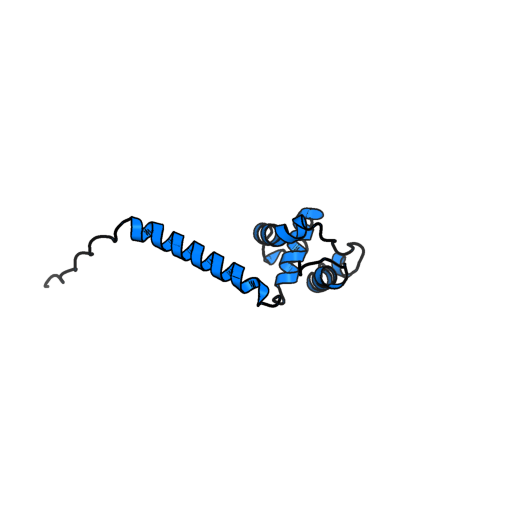-5.441 -3.908 1.00 92.00 79 PRO A C 1
ATOM 615 O O . PRO A 1 79 ? -6.495 -6.229 -4.716 1.00 92.00 79 PRO A O 1
ATOM 618 N N . ALA A 1 80 ? -4.907 -4.734 -4.167 1.00 93.81 80 ALA A N 1
ATOM 619 C CA . ALA A 1 80 ? -4.199 -4.806 -5.447 1.00 93.81 80 ALA A CA 1
ATOM 620 C C . ALA A 1 80 ? -3.556 -6.183 -5.682 1.00 93.81 80 ALA A C 1
ATOM 622 O O . ALA A 1 80 ? -3.613 -6.729 -6.781 1.00 93.81 80 ALA A O 1
ATOM 623 N N . LEU A 1 81 ? -2.992 -6.794 -4.636 1.00 94.88 81 LEU A N 1
ATOM 624 C CA . LEU A 1 81 ? -2.435 -8.142 -4.732 1.00 94.88 81 LEU A CA 1
ATOM 625 C C . LEU A 1 81 ? -3.517 -9.170 -5.097 1.00 94.88 81 LEU A C 1
ATOM 627 O O . LEU A 1 81 ? 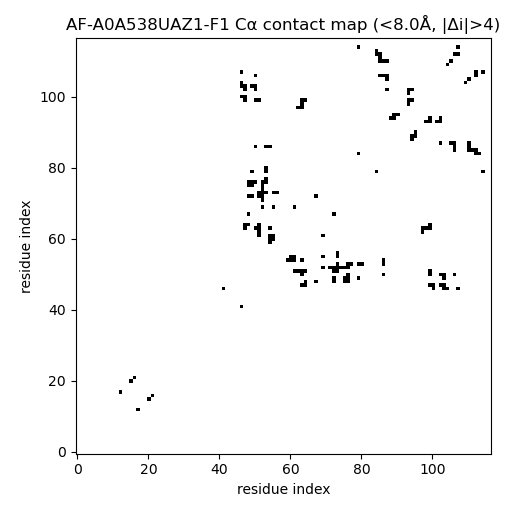-3.295 -10.041 -5.936 1.00 94.88 81 LEU A O 1
ATOM 631 N N . LEU A 1 82 ? -4.695 -9.057 -4.479 1.00 94.69 82 LEU A N 1
ATOM 632 C CA . LEU A 1 82 ? -5.829 -9.949 -4.720 1.00 94.69 82 LEU A CA 1
ATOM 633 C C . LEU A 1 82 ? -6.505 -9.708 -6.078 1.00 94.69 82 LEU A C 1
ATOM 635 O O . LEU A 1 82 ? -7.127 -10.634 -6.594 1.00 94.69 82 LEU A O 1
ATOM 639 N N . SER A 1 83 ? -6.361 -8.520 -6.677 1.00 92.50 83 SER A N 1
ATOM 640 C CA . SER A 1 83 ? -6.848 -8.240 -8.035 1.00 92.50 83 SER A CA 1
ATOM 641 C C . SER A 1 83 ? -5.937 -8.793 -9.138 1.00 92.50 83 SER A C 1
ATOM 643 O O . SER A 1 83 ? -6.300 -8.752 -10.312 1.00 92.50 83 SER A O 1
ATOM 645 N N . GLY A 1 84 ? -4.772 -9.351 -8.785 1.00 91.69 84 GLY A N 1
ATOM 646 C CA . GLY A 1 84 ? -3.813 -9.875 -9.757 1.00 91.69 84 GLY A CA 1
ATOM 647 C C . GLY A 1 84 ? -3.053 -8.775 -10.498 1.00 91.69 84 GLY A C 1
ATOM 648 O O . GLY A 1 84 ? -2.722 -8.947 -11.673 1.00 91.69 84 GLY A O 1
ATOM 649 N N . CYS A 1 85 ? -2.785 -7.648 -9.827 1.00 94.88 85 CYS A N 1
ATOM 650 C CA . CYS A 1 85 ? -2.044 -6.533 -10.406 1.00 94.88 85 CYS A CA 1
ATOM 651 C C . CYS A 1 85 ? -0.668 -6.962 -10.948 1.00 94.88 85 CYS A C 1
ATOM 653 O O . CYS A 1 85 ? 0.026 -7.817 -10.390 1.00 94.88 85 CYS A O 1
ATOM 655 N N . ARG A 1 86 ? -0.235 -6.308 -12.021 1.00 96.12 86 ARG A N 1
ATOM 656 C CA . ARG A 1 86 ? 1.119 -6.389 -12.568 1.00 96.12 86 ARG A CA 1
ATOM 657 C C . ARG A 1 86 ? 2.047 -5.455 -11.809 1.00 96.12 86 ARG A C 1
ATOM 659 O O . ARG A 1 86 ? 1.639 -4.374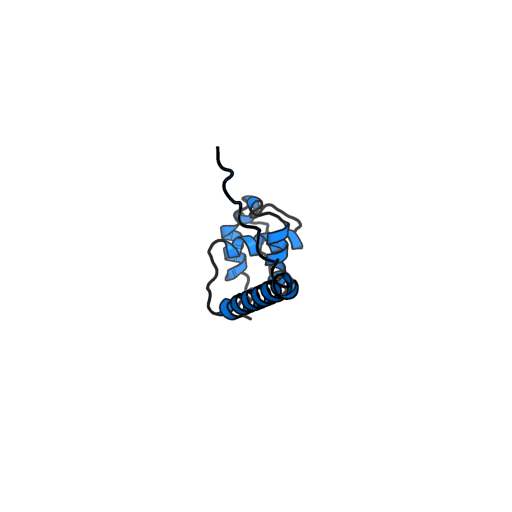 -11.397 1.00 96.12 86 ARG A O 1
ATOM 666 N N . PHE A 1 87 ? 3.310 -5.847 -11.701 1.00 97.62 87 PHE A N 1
ATOM 667 C CA . PHE A 1 87 ? 4.359 -5.044 -11.081 1.00 97.62 87 PHE A CA 1
ATOM 668 C C . PHE A 1 87 ? 5.338 -4.505 -12.143 1.00 97.62 87 PHE A C 1
ATOM 670 O O . PHE A 1 87 ? 5.560 -5.201 -13.140 1.00 97.62 87 PHE A O 1
ATOM 677 N N . PRO A 1 88 ? 5.922 -3.297 -11.976 1.00 97.44 88 PRO A N 1
ATOM 678 C CA . PRO A 1 88 ? 6.889 -2.763 -12.927 1.00 97.44 88 PRO A CA 1
ATOM 679 C C . PRO A 1 88 ? 8.103 -3.674 -13.091 1.00 97.44 88 PRO A C 1
ATOM 681 O O . PRO A 1 88 ? 8.508 -4.374 -12.163 1.00 97.44 88 PRO A O 1
ATOM 684 N N . ALA A 1 89 ? 8.727 -3.630 -14.266 1.00 97.12 89 ALA A N 1
ATOM 685 C CA . ALA A 1 89 ? 9.944 -4.389 -14.512 1.00 97.12 89 ALA A CA 1
ATOM 686 C C . ALA A 1 89 ? 11.045 -3.997 -13.506 1.00 97.12 89 ALA A C 1
ATOM 688 O O . ALA A 1 89 ? 11.184 -2.829 -13.133 1.00 97.12 89 ALA A O 1
ATOM 689 N N . THR A 1 90 ? 11.832 -4.970 -13.048 1.00 97.94 90 THR A N 1
ATOM 690 C CA . THR A 1 90 ? 12.911 -4.743 -12.070 1.00 97.94 90 THR A CA 1
ATOM 691 C C . THR A 1 90 ? 14.264 -4.490 -12.735 1.00 97.94 90 THR A C 1
ATOM 693 O O . THR A 1 90 ? 15.228 -4.113 -12.078 1.00 97.94 90 THR A O 1
ATOM 696 N N . ASP A 1 91 ? 14.373 -4.678 -14.046 1.00 98.06 91 ASP A N 1
ATOM 697 C CA . ASP A 1 91 ? 15.601 -4.515 -14.822 1.00 98.06 91 ASP A CA 1
ATOM 698 C C . ASP A 1 91 ? 15.765 -3.097 -15.400 1.00 98.06 91 ASP A C 1
ATOM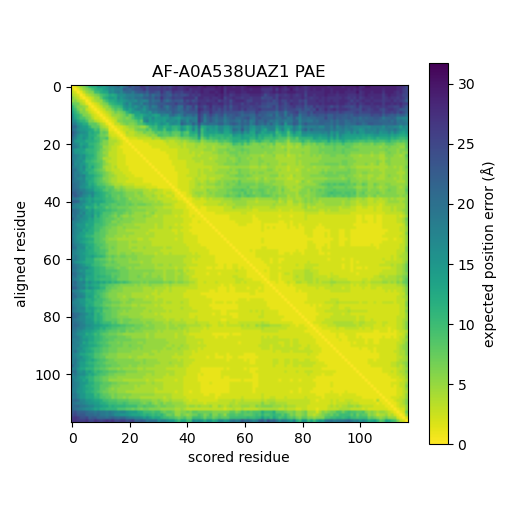 700 O O . ASP A 1 91 ? 16.243 -2.902 -16.515 1.00 98.06 91 ASP A O 1
ATOM 704 N N . GLN A 1 92 ? 15.410 -2.075 -14.617 1.00 98.00 92 GLN A N 1
ATOM 705 C CA . GLN A 1 92 ? 15.414 -0.673 -15.047 1.00 98.00 92 GLN A CA 1
ATOM 706 C C . GLN A 1 92 ? 16.040 0.280 -14.012 1.00 98.00 92 GLN A C 1
ATOM 708 O O . GLN A 1 92 ? 16.049 -0.013 -12.812 1.00 98.00 92 GLN A O 1
ATOM 713 N N . PRO A 1 93 ? 16.516 1.476 -14.430 1.00 98.44 93 PRO A N 1
ATOM 714 C CA . PRO A 1 93 ? 17.161 2.436 -13.530 1.00 98.44 93 PRO A CA 1
ATOM 715 C C . PRO A 1 93 ? 16.327 2.837 -12.308 1.00 98.44 93 PRO A C 1
ATOM 717 O O . PRO A 1 93 ? 16.896 3.052 -11.238 1.00 98.44 93 PRO A O 1
ATOM 720 N N . ALA A 1 94 ? 15.001 2.931 -12.451 1.00 98.19 94 ALA A N 1
ATOM 721 C CA . ALA A 1 94 ? 14.106 3.273 -11.348 1.00 98.19 94 ALA A CA 1
ATOM 722 C C . ALA A 1 94 ? 14.159 2.227 -10.223 1.00 98.19 94 ALA A C 1
ATOM 724 O O . ALA A 1 94 ? 14.252 2.593 -9.055 1.00 98.19 94 ALA A O 1
ATOM 725 N N . TRP A 1 95 ? 14.215 0.938 -10.567 1.00 98.19 95 TRP A N 1
ATOM 726 C CA . TRP A 1 95 ? 14.345 -0.152 -9.600 1.00 98.19 95 TRP A CA 1
ATOM 727 C C . TRP A 1 95 ? 15.707 -0.164 -8.900 1.00 98.19 95 TRP A C 1
ATOM 729 O O . TRP A 1 95 ? 15.791 -0.267 -7.673 1.00 98.19 95 TRP A O 1
ATOM 739 N N . TYR A 1 96 ? 16.792 -0.012 -9.663 1.00 97.88 96 TYR A N 1
ATOM 740 C CA . TYR A 1 96 ? 18.148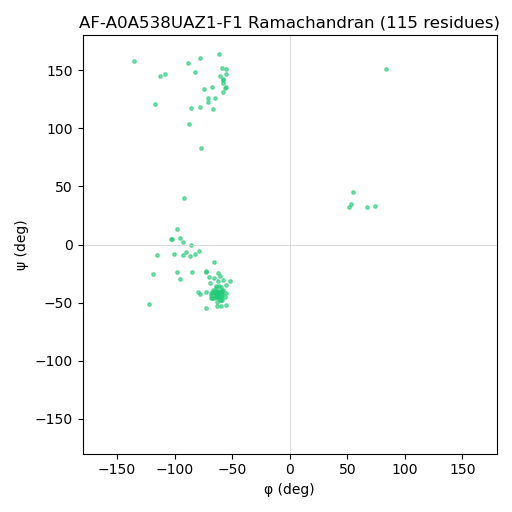 -0.034 -9.105 1.00 97.88 96 TYR A CA 1
ATOM 741 C C . TYR A 1 96 ? 18.434 1.139 -8.167 1.00 97.88 96 TYR A C 1
ATOM 743 O O . TYR A 1 96 ? 19.239 1.010 -7.250 1.00 97.88 96 TYR A O 1
ATOM 751 N N . ARG A 1 97 ? 17.777 2.281 -8.394 1.00 98.06 97 ARG A N 1
ATOM 752 C CA . ARG A 1 97 ? 17.900 3.484 -7.559 1.00 98.06 97 ARG A CA 1
ATOM 753 C C . ARG A 1 97 ? 16.811 3.595 -6.494 1.00 98.06 97 ARG A C 1
ATOM 755 O O . ARG A 1 97 ? 16.739 4.631 -5.840 1.00 98.06 97 ARG A O 1
ATOM 762 N N . SER A 1 98 ? 15.957 2.580 -6.353 1.00 97.62 98 SER A N 1
ATOM 763 C CA . SER A 1 98 ? 14.814 2.596 -5.432 1.00 97.62 98 SER A CA 1
ATOM 764 C C . SER A 1 98 ? 13.906 3.818 -5.624 1.00 97.62 98 SER A C 1
ATOM 766 O O . SER A 1 98 ? 13.369 4.367 -4.664 1.00 97.62 98 SER A O 1
ATOM 768 N N . ASN A 1 99 ? 13.744 4.282 -6.866 1.00 98.00 99 ASN A N 1
ATOM 769 C CA . ASN A 1 99 ? 12.898 5.425 -7.179 1.00 98.00 99 ASN A CA 1
ATOM 770 C C . ASN A 1 99 ? 11.426 4.995 -7.157 1.00 98.00 99 ASN A C 1
ATOM 772 O O . ASN A 1 99 ? 10.838 4.686 -8.194 1.00 98.00 99 ASN A O 1
ATOM 776 N N . GLY A 1 100 ? 10.852 4.975 -5.953 1.00 97.44 100 GLY A N 1
ATOM 777 C CA . GLY A 1 100 ? 9.462 4.591 -5.728 1.00 97.44 100 GLY A CA 1
ATOM 778 C C . GLY A 1 100 ? 8.464 5.447 -6.505 1.00 97.44 100 GLY A C 1
ATOM 779 O O . GLY A 1 100 ? 7.442 4.919 -6.917 1.00 97.44 100 GLY A O 1
ATOM 780 N N . TRP A 1 101 ? 8.772 6.722 -6.773 1.00 96.69 101 TRP A N 1
ATOM 781 C CA . TRP A 1 101 ? 7.851 7.631 -7.467 1.00 96.69 101 TRP A CA 1
ATOM 782 C C . TRP A 1 101 ? 7.646 7.199 -8.919 1.00 96.69 101 TRP A C 1
ATOM 784 O O . TRP A 1 101 ? 6.515 7.074 -9.370 1.00 96.69 101 TRP A O 1
ATOM 794 N N . VAL A 1 102 ? 8.737 6.883 -9.624 1.00 97.94 102 VAL A N 1
ATOM 795 C CA . VAL A 1 102 ? 8.669 6.388 -11.011 1.00 97.94 102 VAL A CA 1
ATOM 796 C C . VAL A 1 102 ? 8.052 4.993 -11.072 1.00 97.94 102 VAL A C 1
ATOM 798 O O . VAL A 1 102 ? 7.235 4.722 -11.944 1.00 97.94 102 VAL A O 1
ATOM 801 N N . LEU A 1 103 ? 8.415 4.104 -10.143 1.00 98.12 103 LEU A N 1
ATOM 802 C CA . LEU A 1 103 ? 7.827 2.761 -10.095 1.00 98.12 103 LEU A CA 1
ATOM 803 C C . LEU A 1 103 ? 6.323 2.815 -9.800 1.00 98.12 103 LEU A C 1
ATOM 805 O O . LEU A 1 103 ? 5.568 2.036 -10.369 1.00 98.12 103 LEU A O 1
ATOM 809 N N . SER A 1 104 ? 5.888 3.740 -8.945 1.00 96.69 104 SER A N 1
ATOM 810 C CA . SER A 1 104 ? 4.475 3.957 -8.650 1.00 96.69 104 SER A CA 1
ATOM 811 C C . SER A 1 104 ? 3.707 4.496 -9.848 1.00 96.69 104 SER A C 1
ATOM 813 O O . SER A 1 104 ? 2.588 4.056 -10.081 1.00 96.69 104 SER A O 1
ATOM 815 N N . ASP A 1 105 ? 4.283 5.436 -10.594 1.00 96.31 105 ASP A N 1
ATOM 816 C CA . ASP A 1 105 ? 3.667 5.980 -11.806 1.00 96.31 105 ASP A CA 1
ATOM 817 C C . ASP A 1 105 ? 3.443 4.867 -12.842 1.00 96.31 105 ASP A C 1
ATOM 819 O O . ASP A 1 105 ? 2.324 4.639 -13.297 1.00 96.31 105 ASP A O 1
ATOM 823 N N . GLN A 1 106 ? 4.478 4.054 -13.082 1.00 97.19 106 GLN A N 1
ATOM 824 C CA . GLN A 1 106 ? 4.386 2.879 -13.949 1.00 97.19 106 GLN A CA 1
ATOM 825 C C . GLN A 1 106 ? 3.337 1.877 -13.452 1.00 97.19 106 GLN A C 1
ATOM 827 O O . GLN A 1 106 ? 2.531 1.373 -14.233 1.00 97.19 106 GLN A O 1
ATOM 832 N N . PHE A 1 107 ? 3.341 1.578 -12.149 1.00 96.38 107 PHE A N 1
ATOM 833 C CA . PHE A 1 107 ? 2.416 0.626 -11.538 1.00 96.38 107 PHE A CA 1
ATOM 834 C C . PHE A 1 107 ? 0.952 1.048 -11.701 1.00 96.38 107 PHE A C 1
ATOM 836 O O . PHE A 1 107 ? 0.105 0.196 -11.978 1.00 96.38 107 PHE A O 1
ATOM 843 N N . LEU A 1 108 ? 0.663 2.341 -11.545 1.00 94.19 108 LEU A N 1
ATOM 844 C CA . LEU A 1 108 ? -0.687 2.889 -11.632 1.00 94.19 108 LEU A CA 1
ATOM 845 C C . LEU A 1 108 ? -1.159 3.075 -13.075 1.00 94.19 108 LEU A C 1
ATOM 847 O O . LEU A 1 108 ? -2.311 2.768 -13.366 1.00 94.19 108 LEU A O 1
ATOM 851 N N . TYR A 1 109 ? -0.290 3.544 -13.974 1.00 93.44 109 TYR A N 1
ATOM 852 C CA . TYR A 1 109 ? -0.738 4.076 -15.264 1.00 93.44 109 TYR A CA 1
ATOM 853 C C . TYR A 1 109 ? -0.215 3.321 -16.492 1.00 93.44 109 TYR A C 1
ATOM 855 O O . TYR A 1 109 ? -0.899 3.294 -17.515 1.00 93.44 109 TYR A O 1
ATOM 863 N N . ASP A 1 110 ? 0.931 2.640 -16.408 1.00 95.69 110 ASP A N 1
ATOM 864 C CA . ASP A 1 110 ? 1.576 2.057 -17.597 1.00 95.69 110 ASP A CA 1
ATOM 865 C C . ASP A 1 110 ? 1.275 0.566 -17.792 1.00 95.69 110 ASP A C 1
ATOM 867 O O . ASP A 1 110 ? 1.364 0.037 -18.902 1.00 95.69 110 ASP A O 1
ATOM 871 N N . LEU A 1 111 ? 0.930 -0.149 -16.718 1.00 93.62 111 LEU A N 1
ATOM 872 C CA . LEU A 1 111 ? 0.803 -1.613 -16.753 1.00 93.62 111 LEU A CA 1
ATOM 873 C C . LEU A 1 111 ? -0.600 -2.120 -17.112 1.00 93.62 111 LEU A C 1
ATOM 875 O O . LEU A 1 111 ? -0.778 -3.331 -17.305 1.00 93.62 111 LEU A O 1
ATOM 879 N N . GLY A 1 112 ? -1.576 -1.214 -17.226 1.00 91.44 112 GLY A N 1
ATOM 880 C CA . GLY A 1 112 ? -2.984 -1.554 -17.445 1.00 91.44 112 GLY A CA 1
ATOM 881 C C . GLY A 1 112 ? -3.615 -2.270 -16.249 1.00 91.44 112 GLY A C 1
ATOM 882 O O . GLY A 1 112 ? -4.446 -3.155 -16.439 1.00 91.44 112 GLY A O 1
ATOM 883 N N . ASN A 1 113 ? -3.168 -1.942 -15.034 1.00 92.25 113 ASN A N 1
ATOM 884 C CA . ASN A 1 113 ? -3.822 -2.380 -13.808 1.00 92.25 113 ASN A CA 1
ATOM 885 C C . ASN A 1 113 ? -5.150 -1.630 -13.656 1.00 92.25 113 ASN A C 1
ATOM 887 O O . ASN A 1 113 ? -5.167 -0.404 -13.707 1.00 92.25 113 ASN A O 1
ATOM 891 N N . ASP A 1 114 ? -6.248 -2.362 -13.480 1.00 83.00 114 ASP A N 1
ATOM 892 C CA . ASP A 1 114 ? -7.564 -1.762 -13.265 1.00 83.00 114 ASP A CA 1
ATOM 893 C C . ASP A 1 114 ? -7.770 -1.491 -11.770 1.00 83.00 114 ASP A C 1
ATOM 895 O O . ASP A 1 114 ? -7.981 -2.416 -10.980 1.00 83.00 114 ASP A O 1
ATOM 899 N N . PHE A 1 115 ? -7.647 -0.220 -11.384 1.00 78.56 115 PHE A N 1
ATOM 900 C CA . PHE A 1 115 ? -7.926 0.261 -10.028 1.00 78.56 115 PHE A CA 1
ATOM 901 C C . PHE A 1 115 ? -9.271 0.999 -9.925 1.00 78.56 115 PHE A C 1
ATOM 903 O O . PHE A 1 115 ? -9.598 1.496 -8.848 1.00 78.56 115 PHE A O 1
ATOM 910 N N . ASP A 1 116 ? -10.050 1.034 -11.012 1.00 68.44 116 ASP A N 1
ATOM 911 C CA . ASP A 1 116 ? -11.344 1.722 -11.097 1.00 68.44 116 ASP A CA 1
ATOM 912 C C . ASP A 1 116 ? -12.549 0.762 -10.957 1.00 68.44 116 ASP A C 1
ATOM 914 O O . ASP A 1 116 ? -13.694 1.220 -10.868 1.00 68.44 116 ASP A O 1
ATOM 918 N N . ALA A 1 117 ? -12.304 -0.556 -10.940 1.00 55.81 117 ALA A N 1
ATOM 919 C CA . ALA A 1 117 ? -13.317 -1.618 -10.854 1.00 55.81 117 ALA A CA 1
ATOM 920 C C . ALA A 1 117 ? -14.019 -1.766 -9.485 1.00 55.81 117 ALA A C 1
ATOM 922 O O . ALA A 1 117 ? -13.356 -1.698 -8.423 1.00 55.81 117 ALA A O 1
#

Solvent-accessible surface area (backbone atoms only — not comparable to full-atom values): 7098 Å² total; per-residue (Å²): 136,83,81,80,84,77,80,75,81,72,83,78,76,58,69,58,66,75,48,52,47,57,51,52,51,50,52,50,51,50,52,52,52,63,69,47,49,87,80,55,79,88,55,90,61,54,45,33,42,33,46,24,11,41,34,43,72,76,66,73,44,64,66,34,66,56,91,72,41,66,69,62,20,41,62,65,14,43,66,51,61,75,71,66,57,66,74,63,76,70,92,41,73,44,52,78,66,44,38,34,68,61,47,18,50,37,33,61,68,70,66,75,42,83,84,85,121

Organism: Eiseniibacteriota bacterium (NCBI:txid2212470)

Mean predicted aligned error: 7.0 Å

pLDDT: mean 91.77, std 8.85, range [55.81, 98.44]

Secondary structure (DSSP, 8-state):
-PPPPPPPPPPPPPHHHHHHHHHHHHHHHHHHHHHTGGG-PPPTTHHHHHHHHHHHHHT----SSGGG-HHHHHHHTHHHHHTT-----SSSHHHHTT-HHHHHHIIIIIS------